Protein AF-A0A077AXX1-F1 (afdb_monomer)

Sequence (73 aa):
MVDTTESITIVTLDQDSEQHLTRVSQDMKLEKNGLEEAQKTIPLLKNTLKPLLPAAGLAAPQIGINQNIFIFS

InterPro domains:
  IPR023635 Peptide deformylase [PF01327] (15-72)
  IPR036821 Peptide deformylase superfamily [G3DSA:3.90.45.10] (1-73)
  IPR036821 Peptide deformylase superfamily [SSF56420] (8-72)

Organism: NCBI:t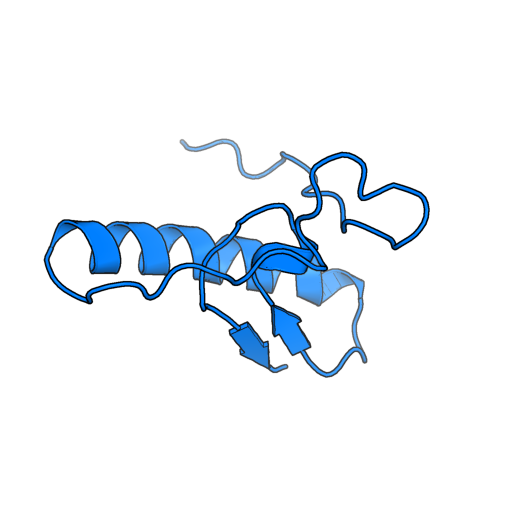xid91604

Mean predicted aligned error: 5.76 Å

Solvent-accessible surface area (backbone atoms only — not comparable to full-atom values): 4557 Å² total; per-residue (Å²): 136,80,85,85,74,76,80,73,60,71,57,43,91,93,64,44,84,84,35,37,85,74,50,85,52,39,83,72,59,79,49,80,68,38,44,55,49,49,66,55,49,51,58,52,49,50,61,56,44,62,84,51,61,88,54,65,56,50,44,35,23,44,58,66,37,60,39,72,49,73,52,69,110
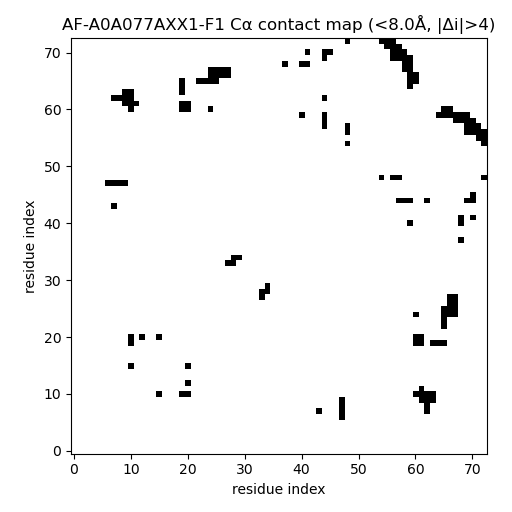
Radius of gyration: 12.52 Å; Cα contacts (8 Å, |Δi|>4): 82; chains: 1; bounding box: 32×27×30 Å

Foldseek 3Di:
DDPPPPQQAFDDPVRPPVCLVPDQADEADCPPVSVVVLVVQVVVQVVNCVVVPVDFWDACSRRVHRHGDIDGD

pLDDT: mean 86.22, std 14.22, range [34.59, 96.0]

Secondary structure (DSSP, 8-state):
-------PPPPPTTT-TT-TTTSPPBPPP-SHHHHHHHHHHHHHHHHHHGGGTT--EEEGGGGT--BS-EEE-

Structure (mmCIF, N/CA/C/O backbone):
data_AF-A0A077AXX1-F1
#
_entry.id   AF-A0A077AXX1-F1
#
loop_
_atom_site.group_PDB
_atom_site.id
_atom_site.type_symbol
_atom_site.label_atom_id
_atom_site.label_alt_id
_atom_site.label_comp_id
_atom_site.label_asym_id
_atom_site.label_entity_id
_atom_site.label_seq_id
_atom_site.pdbx_PDB_ins_code
_atom_site.Cartn_x
_atom_site.Cartn_y
_atom_site.Cartn_z
_atom_site.occupancy
_atom_site.B_iso_or_equiv
_atom_site.auth_seq_id
_atom_site.auth_comp_id
_atom_site.auth_asym_id
_atom_site.auth_atom_id
_atom_site.pdbx_PDB_model_num
ATOM 1 N N . MET A 1 1 ? -8.192 -17.348 14.683 1.00 34.59 1 MET A N 1
ATOM 2 C CA . MET A 1 1 ? -6.836 -17.404 14.104 1.00 34.59 1 MET A CA 1
ATOM 3 C C . MET A 1 1 ? -6.980 -16.915 12.679 1.00 34.59 1 MET A C 1
ATOM 5 O O . MET A 1 1 ? -7.726 -17.540 11.943 1.00 34.59 1 MET A O 1
ATOM 9 N N . VAL A 1 2 ? -6.445 -15.739 12.352 1.00 38.31 2 VAL A N 1
ATOM 10 C CA . VAL A 1 2 ? -6.504 -15.207 10.982 1.00 38.31 2 VAL A CA 1
ATOM 11 C C . VAL A 1 2 ? -5.195 -15.612 10.328 1.00 38.31 2 VAL A C 1
ATOM 13 O O . VAL A 1 2 ? -4.132 -15.293 10.856 1.00 38.31 2 VAL A O 1
ATOM 16 N N . ASP A 1 3 ? -5.300 -16.402 9.270 1.00 37.00 3 ASP A N 1
ATOM 17 C CA . ASP A 1 3 ? -4.179 -16.923 8.501 1.00 37.00 3 ASP A CA 1
ATOM 18 C C . ASP A 1 3 ? -3.437 -15.743 7.850 1.00 37.00 3 ASP A C 1
ATOM 20 O O . ASP A 1 3 ? -3.982 -15.045 7.002 1.00 37.00 3 ASP A O 1
ATOM 24 N N 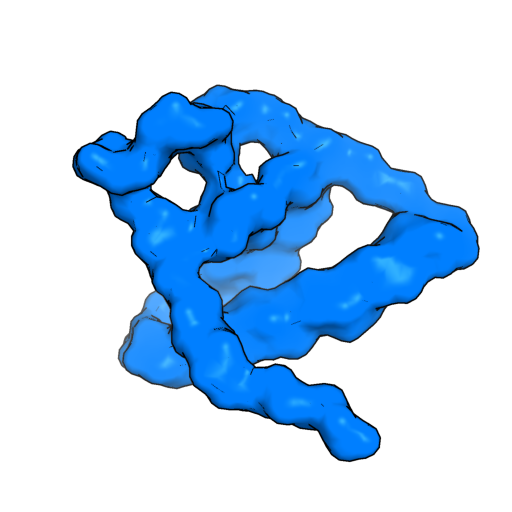. THR A 1 4 ? -2.230 -15.430 8.323 1.00 46.81 4 THR A N 1
ATOM 25 C CA . THR A 1 4 ? -1.429 -14.272 7.880 1.00 46.81 4 THR A CA 1
ATOM 26 C C . THR A 1 4 ? -0.450 -14.628 6.757 1.00 46.81 4 THR A C 1
ATOM 28 O O . THR A 1 4 ? 0.580 -13.972 6.603 1.00 46.81 4 THR A O 1
ATOM 31 N N . THR A 1 5 ? -0.743 -15.672 5.976 1.00 46.97 5 THR A N 1
ATOM 32 C CA . THR A 1 5 ? 0.142 -16.189 4.917 1.00 46.97 5 THR A CA 1
ATOM 33 C C . THR A 1 5 ? -0.318 -15.898 3.488 1.00 46.97 5 THR A C 1
ATOM 35 O O . THR A 1 5 ? 0.276 -16.419 2.546 1.00 46.97 5 THR A O 1
ATOM 38 N N . GLU A 1 6 ? -1.299 -15.017 3.275 1.00 54.03 6 GLU A N 1
ATOM 39 C CA . GLU A 1 6 ? -1.493 -14.468 1.931 1.00 54.03 6 GLU A CA 1
ATOM 40 C C . GLU A 1 6 ? -0.324 -13.534 1.598 1.00 54.03 6 GLU A C 1
ATOM 42 O O . GLU A 1 6 ? -0.172 -12.442 2.149 1.00 54.03 6 GLU A O 1
ATOM 47 N N . SER A 1 7 ? 0.558 -14.010 0.719 1.00 61.38 7 SER A N 1
ATOM 48 C CA . SER A 1 7 ? 1.629 -13.211 0.138 1.00 61.38 7 SER A CA 1
ATOM 49 C C . SER A 1 7 ? 1.000 -12.124 -0.731 1.00 61.38 7 SER A C 1
ATOM 51 O O . SER A 1 7 ? 0.580 -12.364 -1.861 1.00 61.38 7 SER A O 1
ATOM 53 N N . ILE A 1 8 ? 0.893 -10.923 -0.171 1.00 74.19 8 ILE A N 1
ATOM 54 C CA . ILE A 1 8 ? 0.388 -9.759 -0.891 1.00 74.19 8 ILE A CA 1
ATOM 55 C C . ILE A 1 8 ? 1.413 -9.384 -1.959 1.00 74.19 8 ILE A C 1
ATOM 57 O O . ILE A 1 8 ? 2.559 -9.051 -1.651 1.00 74.19 8 ILE A O 1
ATOM 61 N N . THR A 1 9 ? 0.988 -9.459 -3.216 1.00 84.88 9 THR A N 1
ATOM 62 C CA . THR A 1 9 ? 1.824 -9.153 -4.379 1.00 84.88 9 THR A CA 1
ATOM 63 C C . THR A 1 9 ? 1.852 -7.645 -4.611 1.00 84.88 9 THR A C 1
ATOM 65 O O . THR A 1 9 ? 0.823 -6.978 -4.509 1.00 84.88 9 THR A O 1
ATOM 68 N N . ILE A 1 10 ? 3.033 -7.098 -4.908 1.00 92.06 10 ILE A N 1
ATOM 69 C CA . ILE A 1 10 ? 3.158 -5.698 -5.321 1.00 92.06 10 ILE A CA 1
ATOM 70 C C . ILE A 1 10 ? 2.681 -5.568 -6.760 1.00 92.06 10 ILE A C 1
ATOM 72 O O . ILE A 1 10 ? 3.164 -6.283 -7.635 1.00 92.06 10 ILE A O 1
ATOM 76 N N . VAL A 1 11 ? 1.794 -4.613 -7.005 1.00 92.38 11 VAL A N 1
ATOM 77 C CA . VAL A 1 11 ? 1.377 -4.232 -8.352 1.00 92.38 11 VAL A CA 1
ATOM 78 C C . VAL A 1 11 ? 2.524 -3.485 -9.031 1.00 92.38 11 VAL A C 1
ATOM 80 O O . VAL A 1 11 ? 2.986 -2.449 -8.545 1.00 92.38 11 VAL A O 1
ATOM 83 N N . THR A 1 12 ? 2.986 -4.007 -10.164 1.00 90.69 12 THR A N 1
ATOM 84 C CA . THR A 1 12 ? 3.992 -3.371 -11.021 1.00 90.69 12 THR A CA 1
ATOM 85 C C . THR A 1 12 ? 3.337 -2.761 -12.260 1.00 90.69 12 THR A C 1
ATOM 87 O O . THR A 1 12 ? 2.216 -3.108 -12.624 1.00 90.69 12 THR A O 1
ATOM 90 N N . LEU A 1 13 ? 4.027 -1.831 -12.928 1.00 89.56 13 LEU A N 1
ATOM 91 C CA . LEU A 1 13 ? 3.482 -1.094 -14.081 1.00 89.56 13 LEU A CA 1
ATOM 92 C C . LEU A 1 13 ? 3.037 -2.007 -15.235 1.00 89.56 13 LEU A C 1
ATOM 94 O O . LEU A 1 13 ? 2.104 -1.677 -15.958 1.00 89.56 13 LEU A O 1
ATOM 98 N N . ASP A 1 14 ? 3.703 -3.145 -15.410 1.00 88.81 14 ASP A N 1
ATOM 99 C CA . ASP A 1 14 ? 3.389 -4.166 -16.411 1.00 88.81 14 ASP A CA 1
ATOM 100 C C . ASP A 1 14 ? 2.199 -5.062 -16.024 1.00 88.81 14 ASP A C 1
ATOM 102 O O . ASP A 1 14 ? 1.668 -5.769 -16.878 1.00 88.81 14 ASP A O 1
ATOM 106 N N . GLN A 1 15 ? 1.763 -5.019 -14.761 1.00 83.94 15 GLN A N 1
ATOM 107 C CA . GLN A 1 15 ? 0.709 -5.874 -14.200 1.00 83.94 15 GLN A CA 1
ATOM 108 C C . GLN A 1 15 ? -0.539 -5.091 -13.767 1.00 83.94 15 GLN A C 1
ATOM 110 O O . GLN A 1 15 ? -1.524 -5.692 -13.343 1.00 83.94 15 GLN A O 1
ATOM 115 N N . ASP A 1 16 ? -0.531 -3.764 -13.90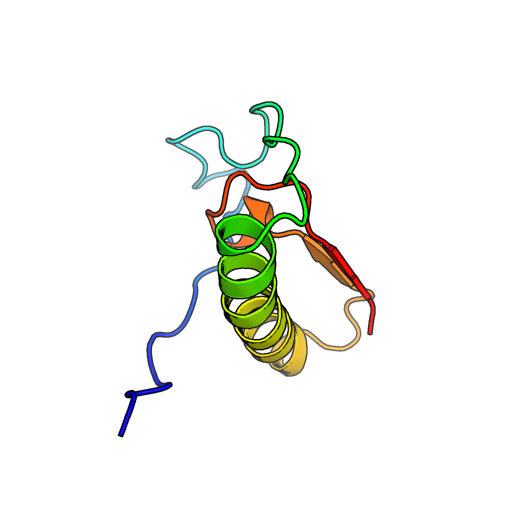5 1.00 88.19 16 ASP A N 1
ATOM 116 C CA . ASP A 1 16 ? -1.600 -2.877 -13.440 1.00 88.19 16 ASP A CA 1
ATOM 117 C C . ASP A 1 16 ? -2.802 -2.798 -14.403 1.00 88.19 16 ASP A C 1
ATOM 119 O O . ASP A 1 16 ? -3.189 -1.729 -14.883 1.00 88.19 16 ASP A O 1
ATOM 123 N N . SER A 1 17 ? -3.406 -3.945 -14.719 1.00 82.25 17 SER A N 1
ATOM 124 C CA . SER A 1 17 ? -4.586 -4.024 -15.595 1.00 82.25 17 SER A CA 1
ATOM 125 C C . SER A 1 17 ? -5.820 -3.328 -15.004 1.00 82.25 17 SER A C 1
ATOM 127 O O . SER A 1 17 ? -6.670 -2.839 -15.749 1.00 82.25 17 SER A O 1
ATOM 129 N N . GLU A 1 18 ? -5.893 -3.239 -13.675 1.00 83.25 18 GLU A N 1
ATOM 130 C CA . GLU A 1 18 ? -6.973 -2.600 -12.915 1.00 83.25 18 GLU A CA 1
ATOM 131 C C . GLU A 1 18 ? -6.694 -1.129 -12.558 1.00 83.25 18 GLU A C 1
ATOM 133 O O . GLU A 1 18 ? -7.501 -0.487 -11.879 1.00 83.25 18 GLU A O 1
ATOM 138 N N . GLN A 1 19 ? -5.592 -0.562 -13.061 1.00 89.06 19 GLN A N 1
ATOM 139 C CA . GLN A 1 19 ? -5.229 0.848 -12.889 1.0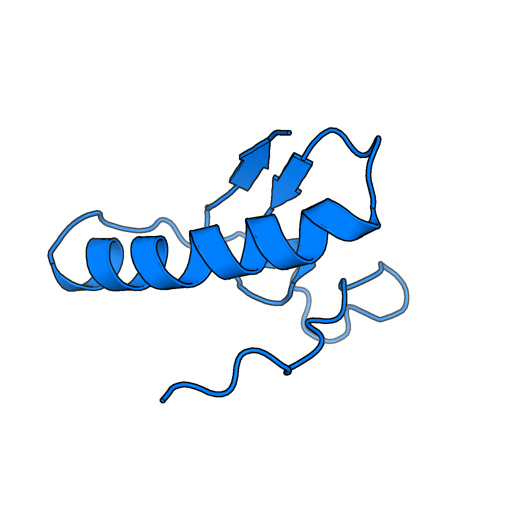0 89.06 19 GLN A CA 1
ATOM 140 C C . GLN A 1 19 ? -5.044 1.279 -11.423 1.00 89.06 19 GLN A C 1
ATOM 142 O O . GLN A 1 19 ? -5.245 2.448 -11.099 1.00 89.06 19 GLN A O 1
ATOM 147 N N . HIS A 1 20 ? -4.644 0.386 -10.521 1.00 89.31 20 HIS A N 1
ATOM 148 C CA . HIS A 1 20 ? -4.344 0.709 -9.129 1.00 89.31 20 HIS A CA 1
ATOM 149 C C . HIS A 1 20 ? -3.283 1.813 -8.993 1.00 89.31 20 HIS A C 1
ATOM 151 O O . HIS A 1 20 ? -3.385 2.638 -8.094 1.00 89.31 20 HIS A O 1
ATOM 157 N N . LEU A 1 21 ? -2.280 1.876 -9.875 1.00 91.94 21 LEU A N 1
ATOM 158 C CA . LEU A 1 21 ? -1.181 2.846 -9.777 1.00 91.94 21 LEU A CA 1
ATOM 159 C C . LEU A 1 21 ? -1.504 4.203 -10.419 1.00 91.94 21 LEU A C 1
ATOM 161 O O . LEU A 1 21 ? -0.793 5.178 -10.176 1.00 91.94 21 LEU A O 1
ATOM 165 N N . THR A 1 22 ? -2.541 4.271 -11.258 1.00 92.12 22 THR A N 1
ATOM 166 C CA . THR A 1 22 ? -2.890 5.478 -12.033 1.00 92.12 22 THR A CA 1
ATOM 167 C C . THR A 1 22 ? -4.249 6.066 -11.671 1.00 92.12 22 THR A C 1
ATOM 169 O O . THR A 1 22 ? -4.475 7.264 -11.860 1.00 92.12 22 THR A O 1
ATOM 172 N N . ARG A 1 23 ? -5.159 5.255 -11.125 1.00 92.06 23 ARG A N 1
ATOM 173 C CA . ARG A 1 23 ? -6.443 5.714 -10.612 1.00 92.06 23 ARG A CA 1
ATOM 174 C C . ARG A 1 23 ? -6.228 6.575 -9.373 1.00 92.06 23 ARG A C 1
ATOM 176 O O . ARG A 1 23 ? -5.393 6.293 -8.520 1.00 92.06 23 ARG A O 1
ATOM 183 N N . VAL A 1 24 ? -7.039 7.623 -9.255 1.00 93.31 24 VAL A N 1
ATOM 184 C CA . VAL A 1 24 ? -7.076 8.438 -8.041 1.00 93.31 24 VAL A CA 1
ATOM 185 C C . VAL A 1 24 ? -7.555 7.572 -6.871 1.00 93.31 24 VAL A C 1
ATOM 187 O O . VAL A 1 24 ? -8.682 7.056 -6.868 1.00 93.31 24 VAL A O 1
ATOM 190 N N . SER A 1 25 ? -6.682 7.429 -5.880 1.00 92.62 25 SER A N 1
ATOM 191 C CA . SER A 1 25 ? -6.973 6.799 -4.598 1.00 92.62 25 SER A CA 1
ATOM 192 C C . SER A 1 25 ? -8.119 7.497 -3.879 1.00 92.62 25 SER A C 1
ATOM 194 O O . SER A 1 25 ? -8.249 8.721 -3.912 1.00 92.62 25 SER A O 1
ATOM 196 N N . GLN A 1 26 ? -8.958 6.710 -3.209 1.00 90.69 26 GLN A N 1
ATOM 197 C CA . GLN A 1 26 ? -10.081 7.254 -2.456 1.00 90.69 26 GLN A CA 1
ATOM 198 C C . GLN A 1 26 ? -9.623 7.785 -1.099 1.00 90.69 26 GLN A C 1
ATOM 200 O O . GLN A 1 26 ? -8.886 7.114 -0.370 1.00 90.69 26 GLN A O 1
ATOM 205 N N . ASP A 1 27 ? -10.106 8.977 -0.750 1.00 89.00 27 ASP A N 1
ATOM 206 C CA . ASP A 1 27 ? -9.948 9.523 0.592 1.00 89.00 27 ASP A CA 1
ATOM 207 C C . ASP A 1 27 ? -10.697 8.665 1.606 1.00 89.00 27 ASP A C 1
ATOM 209 O O . ASP A 1 27 ? -11.879 8.348 1.446 1.00 89.00 27 ASP A O 1
ATOM 213 N N . MET A 1 28 ? -10.005 8.324 2.688 1.00 85.12 28 MET A N 1
ATOM 214 C CA . MET A 1 28 ? -10.591 7.590 3.795 1.00 85.12 28 MET A CA 1
ATOM 215 C C . MET A 1 28 ? -11.082 8.563 4.865 1.00 85.12 28 MET A C 1
ATOM 217 O O . MET A 1 28 ? -10.306 9.325 5.442 1.00 85.12 28 MET A O 1
ATOM 221 N N . LYS A 1 29 ? -12.376 8.501 5.186 1.00 86.69 29 LYS A N 1
ATOM 222 C CA . LYS A 1 29 ? -12.919 9.176 6.369 1.00 86.69 29 LYS A CA 1
ATOM 223 C C . LYS A 1 29 ? -12.615 8.335 7.604 1.00 86.69 29 LYS A C 1
ATOM 225 O O . LYS A 1 29 ? -13.072 7.201 7.687 1.00 86.69 29 LYS A O 1
ATOM 230 N N . LEU A 1 30 ? -11.918 8.895 8.590 1.00 81.94 30 LEU A N 1
ATOM 231 C CA . LEU A 1 30 ? -11.545 8.203 9.839 1.00 81.94 30 LEU A CA 1
ATOM 232 C C . LEU A 1 30 ? -12.709 8.041 10.842 1.00 81.94 30 LEU A C 1
ATOM 234 O O . LEU A 1 30 ? -12.511 7.998 12.054 1.00 81.94 30 LEU A O 1
ATOM 238 N N . GLU A 1 31 ? -13.936 7.945 10.341 1.00 87.94 31 GLU A N 1
ATOM 239 C CA . GLU A 1 31 ? -15.094 7.494 11.111 1.00 87.94 31 GLU A CA 1
ATOM 240 C C . GLU A 1 31 ? -14.979 5.977 11.372 1.00 87.94 31 GLU A C 1
ATOM 242 O O . GLU A 1 31 ? -14.090 5.322 10.827 1.00 87.94 31 GLU A O 1
ATOM 247 N N . LYS A 1 32 ? -15.868 5.395 12.195 1.00 76.06 32 LYS A N 1
ATOM 248 C CA 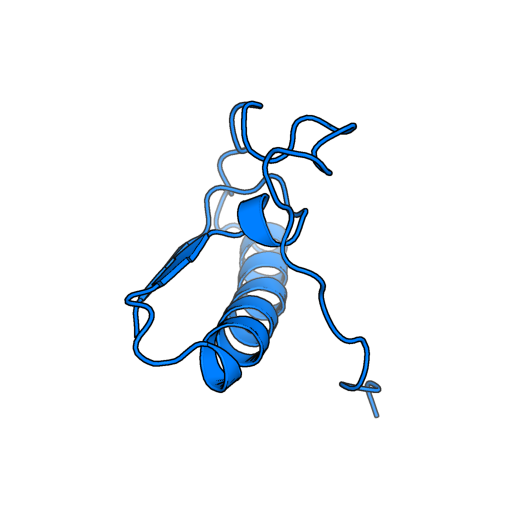. LYS A 1 32 ? -15.754 4.007 12.706 1.00 76.06 32 LYS A CA 1
ATOM 249 C C . LYS A 1 32 ? -15.260 2.981 11.669 1.00 76.06 32 LYS A C 1
ATOM 251 O O . LYS A 1 32 ? -14.290 2.281 11.932 1.00 76.06 32 LYS A O 1
ATOM 256 N N . ASN A 1 33 ? -15.870 2.952 10.483 1.00 83.00 33 ASN A N 1
ATOM 257 C CA . ASN A 1 33 ? -15.525 1.988 9.434 1.00 83.00 33 ASN A CA 1
ATOM 258 C C . ASN A 1 33 ? -14.150 2.262 8.796 1.00 83.00 33 ASN A C 1
ATOM 260 O O . ASN A 1 33 ? -13.380 1.331 8.587 1.00 83.00 33 ASN A O 1
ATOM 264 N N . GLY A 1 34 ? -13.804 3.527 8.531 1.00 85.25 34 GLY A N 1
ATOM 265 C CA . GLY A 1 34 ? -12.499 3.871 7.959 1.00 85.25 34 GLY A CA 1
ATOM 266 C C . GLY A 1 34 ? -11.352 3.635 8.940 1.00 85.25 34 GLY A C 1
ATOM 267 O O . GLY A 1 34 ? -10.275 3.207 8.541 1.00 85.25 34 GLY A O 1
ATOM 268 N N . LEU A 1 35 ? -11.586 3.812 10.244 1.00 88.56 35 LEU A N 1
ATOM 269 C CA . LEU A 1 35 ? -10.591 3.449 11.253 1.00 88.56 35 LEU A CA 1
ATOM 270 C C . LEU A 1 35 ? -10.312 1.937 11.259 1.00 88.56 35 LEU A C 1
ATOM 272 O O . LEU A 1 35 ? -9.151 1.533 11.312 1.00 88.56 35 LEU A O 1
ATOM 276 N N . GLU A 1 36 ? -11.353 1.104 11.181 1.00 89.81 36 GLU A N 1
ATOM 277 C CA . GLU A 1 36 ? -11.206 -0.355 11.103 1.00 89.81 36 GLU A CA 1
ATOM 278 C C . GLU A 1 36 ? -10.484 -0.799 9.822 1.00 89.81 36 GLU A C 1
ATOM 280 O O . GLU A 1 36 ? -9.653 -1.707 9.864 1.00 89.81 36 GLU A O 1
ATOM 285 N N . GLU A 1 37 ? -10.760 -0.154 8.687 1.00 88.62 37 GLU A N 1
ATOM 286 C CA . GLU A 1 37 ? -10.048 -0.408 7.432 1.00 88.62 37 GLU A CA 1
ATOM 287 C C . GLU A 1 37 ? -8.573 -0.008 7.521 1.00 88.62 37 GLU A C 1
ATOM 289 O O . GLU A 1 37 ? -7.707 -0.822 7.209 1.00 88.62 37 GLU A O 1
ATOM 294 N N . ALA A 1 38 ? -8.254 1.186 8.032 1.00 90.94 38 ALA A N 1
ATOM 295 C CA . ALA A 1 38 ? -6.868 1.609 8.235 1.00 90.94 38 ALA A CA 1
ATOM 296 C C . ALA A 1 38 ? -6.103 0.642 9.155 1.00 90.94 38 ALA A C 1
ATOM 298 O O . ALA A 1 38 ? -4.961 0.273 8.870 1.00 90.94 38 ALA A O 1
ATOM 299 N N . GLN A 1 39 ? -6.744 0.184 10.237 1.00 91.81 39 GLN A N 1
ATOM 300 C CA . GLN A 1 39 ? -6.173 -0.796 11.164 1.00 91.81 39 GLN A CA 1
ATOM 301 C C . GLN A 1 39 ? -5.883 -2.149 10.504 1.00 91.81 39 GLN A C 1
ATOM 303 O O . GLN A 1 39 ? -4.961 -2.836 10.940 1.00 91.81 39 GLN A O 1
ATOM 308 N N . LYS A 1 40 ? -6.624 -2.523 9.454 1.00 91.56 40 LYS A N 1
ATOM 309 C CA 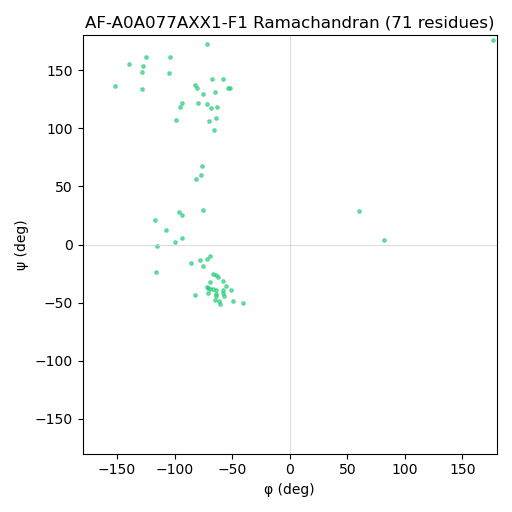. LYS A 1 40 ? -6.357 -3.724 8.649 1.00 91.56 40 LYS A CA 1
ATOM 310 C C . LYS A 1 40 ? -5.276 -3.476 7.597 1.00 91.56 40 LYS A C 1
ATOM 312 O O . LYS A 1 40 ? -4.376 -4.297 7.465 1.00 91.56 40 LYS A O 1
ATOM 317 N N . THR A 1 41 ? -5.310 -2.342 6.899 1.00 92.31 41 THR A N 1
ATOM 318 C CA . THR A 1 41 ? -4.394 -2.027 5.788 1.00 92.31 41 THR A CA 1
ATOM 319 C C . THR A 1 41 ? -2.961 -1.754 6.253 1.00 92.31 41 THR A C 1
ATOM 321 O O . THR A 1 41 ? -2.007 -2.173 5.600 1.00 92.31 41 THR A O 1
ATOM 324 N N . ILE A 1 42 ? -2.766 -1.094 7.400 1.00 93.75 42 ILE A N 1
ATOM 325 C CA . ILE A 1 42 ? -1.420 -0.748 7.893 1.00 93.75 42 ILE A CA 1
ATOM 326 C C . ILE A 1 42 ? -0.548 -1.994 8.164 1.00 93.75 42 ILE A C 1
ATOM 328 O O . ILE A 1 42 ? 0.596 -2.018 7.703 1.00 93.75 42 ILE A O 1
ATOM 332 N N . PRO A 1 43 ? -1.017 -3.034 8.887 1.00 94.38 43 PRO A N 1
ATOM 333 C CA . PRO A 1 43 ? -0.262 -4.276 9.054 1.00 94.38 43 PRO A CA 1
ATOM 334 C C . PRO A 1 43 ? 0.089 -4.956 7.733 1.00 94.38 43 PRO A C 1
ATOM 336 O O . PRO A 1 43 ? 1.207 -5.447 7.598 1.00 94.38 43 PRO A O 1
ATOM 339 N N . LEU A 1 44 ? -0.829 -4.950 6.760 1.00 94.12 44 LEU A N 1
ATOM 340 C CA . LEU A 1 44 ? -0.588 -5.513 5.431 1.00 94.12 44 LEU A CA 1
ATOM 341 C C . LEU A 1 44 ? 0.577 -4.792 4.753 1.00 94.12 44 LEU A C 1
ATOM 343 O O . LEU A 1 44 ? 1.560 -5.430 4.391 1.00 94.12 44 LEU A O 1
ATOM 347 N N . LEU A 1 45 ? 0.536 -3.459 4.708 1.00 94.75 45 LEU A N 1
ATOM 348 C CA . LEU A 1 45 ? 1.624 -2.652 4.157 1.00 94.75 45 LEU A CA 1
ATOM 349 C C . LEU A 1 45 ? 2.962 -2.913 4.858 1.00 94.75 45 LEU A C 1
ATOM 351 O O . LEU A 1 45 ? 3.984 -3.068 4.193 1.00 94.75 45 LEU A O 1
ATOM 355 N N . LYS A 1 46 ? 2.973 -2.996 6.194 1.00 94.31 46 LYS A N 1
ATOM 356 C CA . LYS A 1 46 ? 4.200 -3.265 6.965 1.00 94.31 46 LYS A CA 1
ATOM 357 C C . LYS A 1 46 ? 4.775 -4.644 6.660 1.00 94.31 46 LYS A C 1
ATOM 359 O O . LYS A 1 46 ? 5.988 -4.778 6.504 1.00 94.31 46 LYS A O 1
ATOM 364 N N . ASN A 1 47 ? 3.916 -5.656 6.574 1.00 93.56 47 ASN A N 1
ATOM 365 C CA . ASN A 1 47 ? 4.326 -7.020 6.266 1.00 93.56 47 ASN A CA 1
ATOM 366 C C . ASN A 1 47 ? 4.861 -7.133 4.835 1.00 93.56 47 ASN A C 1
ATOM 368 O O . ASN A 1 47 ? 5.869 -7.807 4.637 1.00 93.56 47 ASN A O 1
ATOM 372 N N . THR A 1 48 ? 4.256 -6.426 3.875 1.00 93.50 48 THR A N 1
ATOM 373 C CA . THR A 1 48 ? 4.741 -6.357 2.490 1.00 93.50 48 THR A CA 1
ATOM 374 C C . THR A 1 48 ? 6.051 -5.576 2.370 1.00 93.50 48 THR A C 1
ATOM 376 O O . THR A 1 48 ? 6.932 -5.987 1.624 1.00 93.50 48 THR A O 1
ATOM 379 N N . LEU A 1 49 ? 6.229 -4.482 3.122 1.00 93.19 49 LEU A N 1
ATOM 380 C CA . LEU A 1 49 ? 7.446 -3.662 3.073 1.00 93.19 49 LEU A CA 1
ATOM 381 C C . LEU A 1 49 ? 8.660 -4.355 3.710 1.00 93.19 49 LEU A C 1
ATOM 383 O O . LEU A 1 49 ? 9.776 -4.219 3.217 1.00 93.19 49 LEU A O 1
ATOM 387 N N . LYS A 1 50 ? 8.461 -5.114 4.796 1.00 92.81 50 LYS A N 1
ATOM 388 C CA . LYS A 1 50 ? 9.539 -5.767 5.561 1.00 92.81 50 LYS A CA 1
ATOM 389 C C 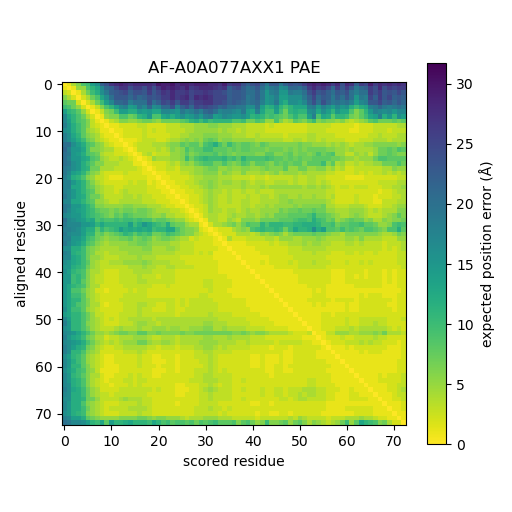. LYS A 1 50 ? 10.545 -6.571 4.711 1.00 92.81 50 LYS A C 1
ATOM 391 O O . LYS A 1 50 ? 11.742 -6.385 4.928 1.00 92.81 50 LYS A O 1
ATOM 396 N N . PRO A 1 51 ? 10.140 -7.454 3.776 1.00 92.50 51 PRO A N 1
ATOM 397 C CA . PRO A 1 51 ? 11.086 -8.180 2.923 1.00 92.50 51 PRO A CA 1
ATOM 398 C C . PRO A 1 51 ? 11.768 -7.308 1.855 1.00 92.50 51 PRO A C 1
ATOM 400 O O . PRO A 1 51 ? 12.730 -7.761 1.245 1.00 92.50 51 PRO A O 1
ATOM 403 N N . LEU A 1 52 ? 11.293 -6.081 1.623 1.00 91.31 52 LEU A N 1
ATOM 404 C CA . LEU A 1 52 ? 11.780 -5.169 0.579 1.00 91.31 52 LEU A CA 1
ATOM 405 C C . LEU A 1 52 ? 12.748 -4.110 1.108 1.00 91.31 52 LEU A C 1
ATOM 407 O O . LEU A 1 52 ? 13.181 -3.234 0.357 1.00 91.31 52 LEU A O 1
ATOM 411 N N . LEU A 1 53 ? 13.070 -4.145 2.403 1.00 89.88 53 LEU A N 1
ATOM 412 C CA . LEU A 1 53 ? 14.066 -3.249 2.978 1.00 89.88 53 LEU A CA 1
ATOM 413 C C . LEU A 1 53 ? 15.377 -3.354 2.172 1.00 89.88 53 LEU A C 1
ATOM 415 O O . LEU A 1 53 ? 15.806 -4.463 1.847 1.00 89.88 53 LEU A O 1
ATOM 419 N N . PRO A 1 54 ? 16.014 -2.221 1.824 1.00 93.50 54 PRO A N 1
ATOM 420 C CA . PRO A 1 54 ? 15.881 -0.899 2.446 1.00 93.50 54 PRO A CA 1
ATOM 421 C C . PRO A 1 54 ? 14.890 0.061 1.753 1.00 93.50 54 PRO A C 1
ATOM 423 O O . PRO A 1 54 ? 15.087 1.273 1.805 1.00 93.50 54 PRO A O 1
ATOM 426 N N . ALA A 1 55 ? 13.850 -0.435 1.073 1.00 92.88 55 ALA A N 1
ATOM 427 C CA . ALA A 1 55 ? 12.807 0.428 0.518 1.00 92.88 55 ALA A CA 1
ATOM 428 C C . ALA A 1 55 ? 12.223 1.382 1.582 1.00 92.88 55 ALA A C 1
ATOM 430 O O . ALA A 1 55 ? 11.905 0.969 2.695 1.00 92.88 55 ALA A O 1
ATOM 431 N N . ALA A 1 56 ? 12.069 2.659 1.217 1.00 93.69 56 ALA A N 1
ATOM 432 C CA . ALA A 1 56 ? 11.736 3.738 2.152 1.00 93.69 56 ALA A CA 1
ATOM 433 C C . ALA A 1 56 ? 10.264 3.760 2.604 1.00 93.69 56 ALA A C 1
ATOM 435 O O . ALA A 1 56 ? 9.922 4.414 3.588 1.00 93.69 56 ALA A O 1
ATOM 436 N N . GLY A 1 57 ? 9.369 3.095 1.875 1.00 95.62 57 GLY A N 1
ATOM 437 C CA . GLY A 1 57 ? 7.939 3.133 2.150 1.00 95.62 57 GLY A CA 1
ATOM 438 C C . GLY A 1 57 ? 7.120 2.360 1.131 1.00 95.62 57 GLY A C 1
ATOM 439 O O . GLY A 1 57 ? 7.654 1.823 0.160 1.00 95.62 57 GLY A O 1
ATOM 440 N N . LEU A 1 58 ? 5.816 2.298 1.384 1.00 95.69 58 LEU A N 1
ATOM 441 C CA . LEU A 1 58 ? 4.846 1.597 0.549 1.00 95.69 58 LEU A CA 1
ATOM 442 C C . LEU A 1 58 ? 3.470 2.260 0.687 1.00 95.69 58 LEU A C 1
ATOM 444 O O . LEU A 1 58 ? 3.036 2.581 1.796 1.00 95.69 58 LEU A O 1
ATOM 448 N N . ALA A 1 59 ? 2.778 2.451 -0.431 1.00 96.00 59 ALA A N 1
ATOM 449 C CA . ALA A 1 59 ? 1.419 2.977 -0.492 1.00 96.00 59 ALA A CA 1
ATOM 450 C C . ALA A 1 59 ? 0.407 1.860 -0.790 1.00 96.00 59 ALA A C 1
ATOM 452 O O . ALA A 1 59 ? 0.707 0.918 -1.521 1.00 96.00 59 ALA A O 1
ATOM 453 N N . ALA A 1 60 ? -0.811 1.982 -0.257 1.00 95.19 60 ALA A N 1
ATOM 454 C CA . ALA A 1 60 ? -1.901 1.019 -0.443 1.00 95.19 60 ALA A CA 1
ATOM 455 C C . ALA A 1 60 ? -2.179 0.641 -1.913 1.00 95.19 60 ALA A C 1
ATOM 457 O O . ALA A 1 60 ? -2.354 -0.551 -2.181 1.00 95.19 60 ALA A O 1
ATOM 458 N N . PRO A 1 61 ? -2.123 1.562 -2.894 1.00 95.25 61 PRO A N 1
ATOM 459 C CA . PRO A 1 61 ? -2.374 1.180 -4.282 1.00 95.25 61 PRO A CA 1
ATOM 460 C C . PRO A 1 61 ? -1.310 0.240 -4.859 1.00 95.25 61 PRO A C 1
ATOM 462 O O . PRO A 1 61 ? -1.614 -0.583 -5.716 1.00 95.25 61 PRO A O 1
ATOM 465 N N . GLN A 1 62 ? -0.082 0.272 -4.327 1.00 94.88 62 GLN A N 1
ATOM 466 C CA . GLN A 1 62 ? 0.995 -0.638 -4.732 1.00 94.88 62 GLN A CA 1
ATOM 467 C C . GLN A 1 62 ? 0.741 -2.084 -4.294 1.00 94.88 62 GLN A C 1
ATOM 469 O O . GLN A 1 62 ? 1.458 -2.976 -4.725 1.00 94.88 62 GLN A O 1
ATOM 474 N N . ILE A 1 63 ? -0.272 -2.326 -3.459 1.00 94.00 63 ILE A N 1
ATOM 475 C CA . ILE A 1 63 ? -0.746 -3.661 -3.081 1.00 94.00 63 ILE A CA 1
ATOM 476 C C . ILE A 1 63 ? -2.192 -3.917 -3.536 1.00 94.00 63 ILE A C 1
ATOM 478 O O . ILE A 1 63 ? -2.884 -4.754 -2.963 1.00 94.00 63 ILE A O 1
ATOM 482 N N . GLY A 1 64 ? -2.673 -3.166 -4.534 1.00 91.81 64 GLY A N 1
ATOM 483 C CA . GLY A 1 64 ? -4.012 -3.327 -5.113 1.00 91.81 64 GLY A CA 1
ATOM 484 C C . GLY A 1 64 ? -5.145 -2.645 -4.335 1.00 91.81 64 GLY A C 1
ATOM 485 O O . GLY A 1 64 ? -6.311 -2.746 -4.713 1.00 91.81 64 GLY A O 1
ATOM 486 N N . ILE A 1 65 ? -4.842 -1.912 -3.260 1.00 92.44 65 ILE A N 1
ATOM 487 C CA . ILE A 1 65 ? -5.850 -1.240 -2.430 1.00 92.44 65 ILE A CA 1
ATOM 488 C C . ILE A 1 65 ? -5.942 0.238 -2.831 1.00 92.44 65 ILE A C 1
ATOM 490 O O . ILE A 1 65 ? -5.075 1.039 -2.491 1.00 92.44 65 ILE A O 1
ATOM 494 N N . ASN A 1 66 ? -7.018 0.631 -3.518 1.00 92.38 66 ASN A N 1
ATOM 495 C CA . ASN A 1 66 ? -7.219 2.005 -4.012 1.00 92.38 66 ASN A CA 1
ATOM 496 C C . ASN A 1 66 ? -7.662 2.998 -2.908 1.00 92.38 66 ASN A C 1
ATOM 498 O O . ASN A 1 66 ? -8.742 3.593 -2.983 1.00 92.38 66 ASN A O 1
ATOM 502 N N . GLN A 1 67 ? -6.838 3.163 -1.872 1.00 92.06 67 GLN A N 1
ATOM 503 C CA . GLN A 1 67 ? -7.076 4.036 -0.716 1.00 92.06 67 GLN A CA 1
ATOM 504 C C . GLN A 1 67 ? -5.884 4.970 -0.468 1.00 92.06 67 GLN A C 1
ATOM 506 O O . GLN A 1 67 ? -4.732 4.595 -0.684 1.00 92.06 67 GLN A O 1
ATOM 511 N N . ASN A 1 68 ? -6.148 6.177 0.042 1.00 93.25 68 ASN A N 1
ATOM 512 C CA . ASN A 1 68 ? -5.119 7.149 0.431 1.00 93.25 68 ASN A CA 1
ATOM 513 C C . ASN A 1 68 ? -4.450 6.785 1.769 1.00 93.25 68 ASN A C 1
ATOM 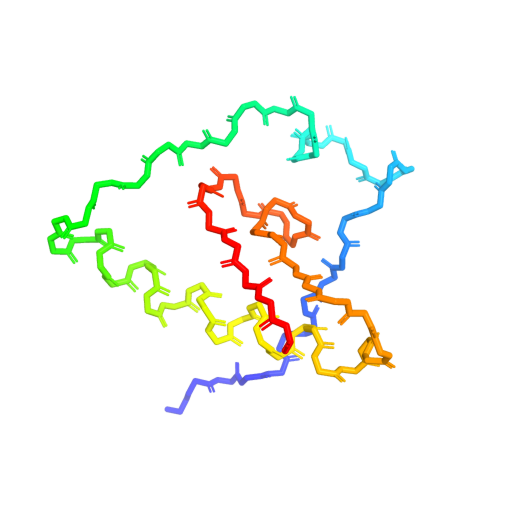515 O O . ASN A 1 68 ? -4.598 7.475 2.775 1.00 93.25 68 ASN A O 1
ATOM 519 N N . ILE A 1 69 ? -3.700 5.681 1.775 1.00 94.25 69 ILE A N 1
ATOM 520 C CA . ILE A 1 69 ? -2.886 5.221 2.906 1.00 94.25 69 ILE A CA 1
ATOM 521 C C . ILE A 1 69 ? -1.468 4.951 2.408 1.00 94.25 69 ILE A C 1
ATOM 523 O O . ILE A 1 69 ? -1.271 4.268 1.404 1.00 94.25 69 ILE A O 1
ATOM 527 N N . PHE A 1 70 ? -0.471 5.435 3.145 1.00 94.94 70 PHE A N 1
ATOM 528 C CA . PHE A 1 70 ? 0.928 5.084 2.931 1.00 94.94 70 PHE A CA 1
ATOM 529 C C . PHE A 1 70 ? 1.647 4.892 4.264 1.00 94.94 70 PHE A C 1
ATOM 531 O O . PHE A 1 70 ? 1.249 5.444 5.291 1.00 94.94 70 PHE A O 1
ATOM 538 N N . ILE A 1 71 ? 2.714 4.101 4.235 1.00 95.31 71 ILE A N 1
ATOM 539 C CA . ILE A 1 71 ? 3.648 3.937 5.345 1.00 95.31 71 ILE A CA 1
ATOM 540 C C . ILE A 1 71 ? 5.069 4.250 4.879 1.00 95.31 71 ILE A C 1
ATOM 542 O O . ILE A 1 71 ? 5.379 4.187 3.688 1.00 95.31 71 ILE A O 1
ATOM 546 N N . PHE A 1 72 ? 5.942 4.520 5.839 1.00 93.25 72 PHE A N 1
ATOM 547 C CA . PHE A 1 72 ? 7.382 4.653 5.647 1.00 93.25 72 PHE A CA 1
ATOM 548 C C . PHE A 1 72 ? 8.119 3.733 6.630 1.00 93.25 72 PHE A C 1
ATOM 550 O O . PHE A 1 72 ? 7.547 3.363 7.663 1.00 93.25 72 PHE A O 1
ATOM 557 N N . SER A 1 73 ? 9.336 3.313 6.264 1.00 80.62 73 SER A N 1
ATOM 558 C CA . SER A 1 73 ? 10.213 2.454 7.078 1.00 80.62 73 SER A CA 1
ATOM 559 C C . SER A 1 73 ? 10.893 3.221 8.204 1.00 80.62 73 SER A C 1
ATOM 561 O O . SER A 1 73 ? 11.404 4.323 7.898 1.00 80.62 73 SER A O 1
#

Nearest PDB structures (foldseek):
  3qu1-assembly1_B  TM=8.788E-01  e=5.292E-02  Vibrio cholerae
  6jf5-assembly1_A  TM=8.187E-01  e=5.292E-02  Acinetobacter baumannii
  6jf4-assembly1_A  TM=7.564E-01  e=6.079E-02  Acinetobacter baumannii
  6jf3-assembly1_B  TM=7.512E-01  e=8.595E-02  Acinetobacter baumannii
  6jf8-assembly1_B  TM=7.532E-01  e=1.496E-01  Acinetobacter baumannii